Protein AF-A0A3D0LRW1-F1 (afdb_monomer_lite)

pLDDT: mean 78.24, std 10.63, range [49.78, 90.88]

Foldseek 3Di:
DKDKAAWWWKFFPPDPDTQIWIWGIWIFPDDDPPDDQDAFTKTFTDTDPR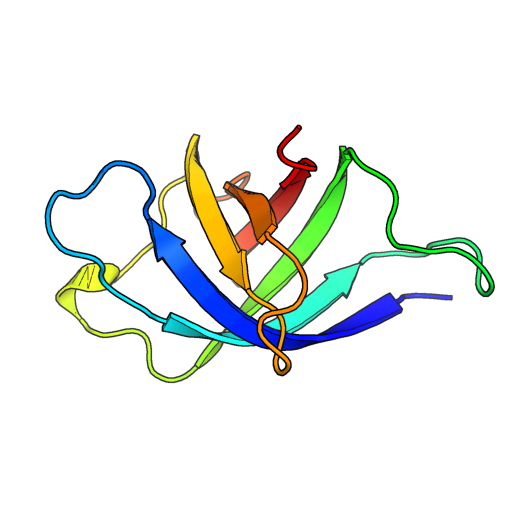PVVNVFDDQQTWIFTAGPVSPATWIWGFHDRDDRTMTGTHGDD

Sequence (93 aa):
MPKTVIGGTVYRVDQSVKQAATVEKIEFPMVAADQSVPVGAQGTLYLQDTPPVIGHYDKGDDLNYQDSNRHNDSTLHVDSNIGPTKYTVAKTA

Radius of gyration: 12.45 Å; chains: 1; bounding box: 36×24×32 Å

Secondary structure (DSSP, 8-state):
--EEEE--EEEESS-SS--EEEEEEEEESS--TTSPPPTT-EEEEEEES--GGG--PPTT-EEEEE-TTS--EEEEEE--SSSSEEEEEEE--

Structure (mmCIF, N/CA/C/O backbone):
data_AF-A0A3D0LRW1-F1
#
_entry.id   AF-A0A3D0LRW1-F1
#
loop_
_atom_site.group_PDB
_atom_site.id
_atom_site.type_symbol
_atom_site.label_atom_id
_atom_site.label_alt_id
_atom_site.label_comp_id
_atom_site.label_asym_id
_atom_site.label_entity_id
_atom_site.label_seq_id
_atom_site.pdbx_PDB_ins_code
_atom_site.Cartn_x
_atom_site.Cartn_y
_atom_site.Cartn_z
_atom_site.occupancy
_atom_site.B_iso_or_equiv
_atom_site.auth_seq_id
_atom_site.auth_comp_id
_atom_site.auth_asym_id
_atom_site.auth_atom_id
_atom_site.pdbx_PDB_model_num
ATOM 1 N N . MET A 1 1 ? 16.296 4.357 -11.192 1.00 69.06 1 MET A N 1
ATOM 2 C CA . MET A 1 1 ? 16.248 5.185 -9.959 1.00 69.06 1 MET A CA 1
ATOM 3 C C . MET A 1 1 ? 15.042 4.718 -9.148 1.00 69.06 1 MET A C 1
ATOM 5 O O . MET A 1 1 ? 14.122 4.199 -9.772 1.00 69.06 1 MET A O 1
ATOM 9 N N . PRO A 1 2 ? 15.018 4.796 -7.805 1.00 79.25 2 PRO A N 1
ATOM 10 C CA . PRO A 1 2 ? 13.776 4.542 -7.074 1.00 79.25 2 PRO A CA 1
ATOM 11 C C . PRO A 1 2 ? 12.705 5.537 -7.532 1.00 79.25 2 PRO A C 1
ATOM 13 O O . PRO A 1 2 ? 13.029 6.679 -7.869 1.00 79.25 2 PRO A O 1
ATOM 16 N N . LYS A 1 3 ? 11.448 5.098 -7.578 1.00 85.81 3 LYS A N 1
ATOM 17 C CA . LYS A 1 3 ? 10.321 5.965 -7.929 1.00 85.81 3 LYS A CA 1
ATOM 18 C C . LYS A 1 3 ? 9.429 6.130 -6.722 1.00 85.81 3 LYS A C 1
ATOM 20 O O . LYS A 1 3 ? 9.006 5.146 -6.123 1.00 85.81 3 LYS A O 1
ATOM 25 N N . THR A 1 4 ? 9.125 7.380 -6.416 1.00 88.19 4 THR A N 1
ATOM 26 C CA . THR A 1 4 ? 8.256 7.736 -5.304 1.00 88.19 4 THR A CA 1
ATOM 27 C C . THR A 1 4 ? 6.966 8.312 -5.858 1.00 88.19 4 THR A C 1
ATOM 29 O O . THR A 1 4 ? 6.990 9.243 -6.662 1.00 88.19 4 THR A O 1
ATOM 32 N N . VAL A 1 5 ? 5.843 7.743 -5.437 1.00 86.38 5 VAL A N 1
ATOM 33 C CA . VAL A 1 5 ? 4.509 8.316 -5.636 1.00 86.38 5 VAL A CA 1
ATOM 34 C C . VAL A 1 5 ? 4.135 9.019 -4.339 1.00 86.38 5 VAL A C 1
ATOM 36 O O . VAL A 1 5 ? 4.340 8.449 -3.275 1.00 86.38 5 VAL A O 1
ATOM 39 N N . ILE A 1 6 ? 3.644 10.254 -4.407 1.00 88.62 6 ILE A N 1
ATOM 40 C CA . ILE A 1 6 ? 3.311 11.068 -3.230 1.00 88.62 6 ILE A CA 1
ATOM 41 C C . ILE A 1 6 ? 1.824 11.398 -3.274 1.00 88.62 6 ILE A C 1
ATOM 43 O O . ILE A 1 6 ? 1.307 11.783 -4.326 1.00 88.62 6 ILE A O 1
ATOM 47 N N . GLY A 1 7 ? 1.162 11.294 -2.124 1.00 88.50 7 GLY A N 1
ATOM 48 C CA . GLY A 1 7 ? -0.252 11.615 -2.004 1.00 88.50 7 GLY A CA 1
ATOM 49 C C . GLY A 1 7 ? -1.193 10.522 -2.515 1.00 88.50 7 GLY A C 1
ATOM 50 O O . GLY A 1 7 ? -0.792 9.484 -3.055 1.00 88.50 7 GLY A O 1
ATOM 51 N N . GLY A 1 8 ? -2.484 10.804 -2.354 1.00 88.88 8 GLY A N 1
ATOM 52 C CA . GLY A 1 8 ? -3.580 9.916 -2.714 1.00 88.88 8 GLY A CA 1
ATOM 53 C C . GLY A 1 8 ? -4.334 9.394 -1.497 1.00 88.88 8 GLY A C 1
ATOM 54 O O . GLY A 1 8 ? -4.107 9.806 -0.355 1.00 88.88 8 GLY A O 1
ATOM 55 N N . THR A 1 9 ? -5.265 8.488 -1.747 1.00 88.38 9 THR A N 1
ATOM 56 C CA . THR A 1 9 ? -6.122 7.898 -0.721 1.00 88.38 9 THR A CA 1
ATOM 57 C C . THR A 1 9 ? -6.312 6.421 -1.012 1.00 88.38 9 THR A C 1
ATOM 59 O O . THR A 1 9 ? -6.523 6.041 -2.163 1.00 88.38 9 THR A O 1
ATOM 62 N N . VAL A 1 10 ? -6.236 5.595 0.027 1.00 87.50 10 VAL A N 1
ATOM 63 C CA . VAL A 1 10 ? -6.543 4.163 -0.053 1.00 87.50 10 VAL A CA 1
ATOM 64 C C . VAL A 1 10 ? -7.828 3.832 0.697 1.00 87.50 10 VAL A C 1
ATOM 66 O O . VAL A 1 10 ? -8.112 4.440 1.730 1.00 87.50 10 VAL A O 1
ATOM 69 N N . TYR A 1 11 ? -8.570 2.848 0.189 1.00 86.12 11 TYR A N 1
ATOM 70 C CA . TYR A 1 11 ? -9.787 2.308 0.799 1.00 86.12 11 TYR A CA 1
ATOM 71 C C . TYR A 1 11 ? -9.760 0.778 0.740 1.00 86.12 11 TYR A C 1
ATOM 73 O O . TYR A 1 11 ? -9.396 0.235 -0.304 1.00 86.12 11 TYR A O 1
ATOM 81 N N . ARG A 1 12 ? -10.188 0.070 1.796 1.00 82.25 12 ARG A N 1
ATOM 82 C CA . ARG A 1 12 ? -10.377 -1.393 1.705 1.00 82.25 12 ARG A CA 1
ATOM 83 C C . ARG A 1 12 ? -11.528 -1.727 0.764 1.00 82.25 12 ARG A C 1
ATOM 85 O O . ARG A 1 12 ? -12.574 -1.077 0.812 1.00 82.25 12 ARG A O 1
ATOM 92 N N . VAL A 1 13 ? -11.329 -2.733 -0.082 1.00 78.75 13 VAL A N 1
ATOM 93 C CA . VAL A 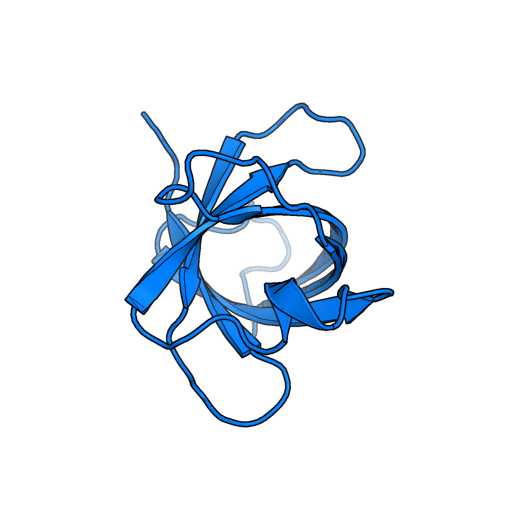1 13 ? -12.317 -3.156 -1.088 1.00 78.75 13 VAL A CA 1
ATOM 94 C C . VAL A 1 13 ? -13.465 -3.963 -0.472 1.00 78.75 13 VAL A C 1
ATOM 96 O O . VAL A 1 13 ? -14.594 -3.894 -0.953 1.00 78.75 13 VAL A O 1
ATOM 99 N N . ASP A 1 14 ? -13.199 -4.705 0.599 1.00 72.56 14 ASP A N 1
ATOM 100 C CA . ASP A 1 14 ? -14.098 -5.703 1.186 1.00 72.56 14 ASP A CA 1
ATOM 101 C C . ASP A 1 14 ? -15.080 -5.148 2.234 1.00 72.56 14 ASP A C 1
ATOM 103 O O . ASP A 1 14 ? -15.986 -5.858 2.675 1.00 72.56 14 ASP A O 1
ATOM 107 N N . GLN A 1 15 ? -14.949 -3.878 2.627 1.00 65.75 15 GLN A N 1
ATOM 108 C CA . GLN A 1 15 ? -15.789 -3.286 3.667 1.00 65.75 15 GLN A CA 1
ATOM 109 C C . GLN A 1 15 ? -16.989 -2.517 3.106 1.00 65.75 15 GLN A C 1
ATOM 111 O O . GLN A 1 15 ? -16.867 -1.635 2.257 1.00 65.75 15 GLN A O 1
ATOM 116 N N . SER A 1 16 ? -18.168 -2.776 3.683 1.00 63.84 16 SER A N 1
ATOM 117 C CA . SER A 1 16 ? -19.422 -2.061 3.393 1.00 63.84 16 SER A CA 1
ATOM 118 C C . SER A 1 16 ? -19.343 -0.556 3.684 1.00 63.84 16 SER A C 1
ATOM 120 O O . SER A 1 16 ? -20.116 0.230 3.139 1.00 63.84 16 SER A O 1
ATOM 122 N N . VAL A 1 17 ? -18.416 -0.148 4.556 1.00 65.44 17 VAL A N 1
ATOM 123 C CA . VAL A 1 17 ? -18.112 1.250 4.864 1.00 65.44 17 VAL A CA 1
ATOM 124 C C . VAL A 1 17 ? -16.77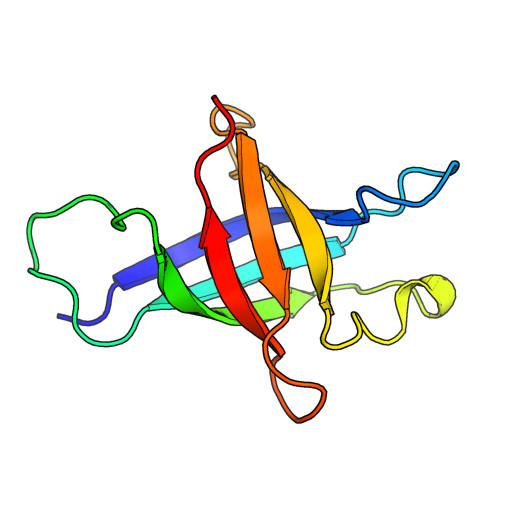7 1.593 4.214 1.00 65.44 17 VAL A C 1
ATOM 126 O O . VAL A 1 17 ? -15.755 1.007 4.558 1.00 65.44 17 VAL A O 1
ATOM 129 N N . LYS A 1 18 ? -16.775 2.572 3.302 1.00 66.69 18 LYS A N 1
ATOM 130 C CA . LYS A 1 18 ? -15.545 3.096 2.692 1.00 66.69 18 LYS A CA 1
ATOM 131 C C . LYS A 1 18 ? -14.740 3.855 3.744 1.00 66.69 18 LYS A C 1
ATOM 133 O O . LYS A 1 18 ? -14.983 5.036 3.980 1.00 66.69 18 LYS A O 1
ATOM 138 N N . GLN A 1 19 ? -13.806 3.172 4.388 1.00 71.94 19 GLN A N 1
ATOM 139 C CA . GLN A 1 19 ? -12.870 3.787 5.321 1.00 71.94 19 GLN A CA 1
ATOM 140 C C . GLN A 1 19 ? -11.603 4.179 4.555 1.00 71.94 19 GLN A C 1
ATOM 142 O O . GLN A 1 19 ? -11.037 3.355 3.839 1.00 71.94 19 GLN A O 1
ATOM 147 N N . ALA A 1 20 ? -11.209 5.447 4.659 1.00 79.12 20 ALA A N 1
ATOM 148 C CA . ALA A 1 20 ? -10.139 6.051 3.873 1.00 79.12 20 ALA A CA 1
ATOM 149 C C . ALA A 1 20 ? -8.890 6.295 4.731 1.00 79.12 20 ALA A C 1
ATOM 151 O O . ALA A 1 20 ? -9.023 6.748 5.868 1.00 79.12 20 ALA A O 1
ATOM 152 N N . ALA A 1 21 ? -7.695 6.074 4.179 1.00 84.00 21 ALA A N 1
ATOM 153 C CA . ALA A 1 21 ? -6.439 6.560 4.760 1.00 84.00 21 ALA A CA 1
ATOM 154 C C . ALA A 1 21 ? -5.659 7.410 3.751 1.00 84.00 21 ALA A C 1
ATOM 156 O O . ALA A 1 21 ? -5.653 7.114 2.550 1.00 84.00 21 ALA A O 1
ATOM 157 N N . THR A 1 22 ? -4.989 8.454 4.241 1.00 88.31 22 THR A N 1
ATOM 158 C CA . THR A 1 22 ? -4.160 9.333 3.411 1.00 88.31 22 THR A CA 1
ATOM 159 C C . THR A 1 22 ? -2.836 8.646 3.107 1.00 88.31 22 THR A C 1
ATOM 161 O O . THR A 1 22 ? -2.129 8.190 4.006 1.00 88.31 22 THR A O 1
ATOM 164 N N . VAL A 1 23 ? -2.482 8.580 1.826 1.00 88.00 23 VAL A N 1
ATOM 165 C CA . VAL A 1 23 ? -1.174 8.083 1.397 1.00 88.00 23 VAL A CA 1
ATOM 166 C C . VAL A 1 23 ? -0.167 9.218 1.499 1.00 88.00 23 VAL A C 1
ATOM 168 O O . VAL A 1 23 ? -0.283 10.207 0.781 1.00 88.00 23 VAL A O 1
ATOM 171 N N . GLU A 1 24 ? 0.842 9.073 2.356 1.00 89.56 24 GLU A N 1
ATOM 172 C CA . GLU A 1 24 ? 1.974 10.003 2.378 1.00 89.56 24 GLU A CA 1
ATOM 173 C C . GLU A 1 24 ? 2.841 9.774 1.141 1.00 89.56 24 GLU A C 1
ATOM 175 O O . GLU A 1 24 ? 3.046 10.677 0.327 1.00 89.56 24 GLU A O 1
ATOM 180 N N . LYS A 1 25 ? 3.317 8.535 0.977 1.00 89.62 25 LYS A N 1
ATOM 181 C CA . LYS A 1 25 ? 4.122 8.123 -0.171 1.00 89.62 25 LYS A CA 1
ATOM 182 C C . LYS A 1 25 ? 4.094 6.615 -0.397 1.00 89.62 25 LYS A C 1
ATOM 184 O O . LYS A 1 25 ? 3.926 5.840 0.541 1.00 89.62 25 LYS A O 1
ATOM 189 N N . ILE A 1 26 ? 4.355 6.206 -1.633 1.00 88.81 26 ILE A N 1
ATOM 190 C CA . ILE A 1 26 ? 4.705 4.836 -2.013 1.00 88.81 26 ILE A CA 1
ATOM 191 C C . ILE A 1 26 ? 6.101 4.866 -2.622 1.00 88.81 26 ILE A C 1
ATOM 193 O O . ILE A 1 26 ? 6.348 5.587 -3.590 1.00 88.81 26 ILE A O 1
ATOM 197 N N . GLU A 1 27 ? 7.011 4.079 -2.063 1.00 90.88 27 GLU A N 1
ATOM 198 C CA . GLU A 1 27 ? 8.379 3.935 -2.545 1.00 90.88 27 GLU A CA 1
ATOM 199 C C . GLU A 1 27 ? 8.528 2.627 -3.319 1.00 90.88 27 GLU A C 1
ATOM 201 O O . GLU A 1 27 ? 8.446 1.536 -2.754 1.00 90.88 27 GLU A O 1
ATOM 206 N N . PHE A 1 28 ? 8.775 2.739 -4.621 1.00 88.19 28 PHE A N 1
ATOM 207 C CA . PHE A 1 28 ? 9.107 1.609 -5.478 1.00 88.19 28 PHE A CA 1
ATOM 208 C C . PHE A 1 28 ? 10.635 1.487 -5.588 1.00 88.19 28 PHE A C 1
ATOM 210 O O . PHE A 1 28 ? 11.293 2.444 -6.030 1.00 88.19 28 PHE A O 1
ATOM 217 N N . PRO A 1 29 ? 11.229 0.335 -5.220 1.00 84.25 29 PRO A N 1
ATOM 218 C CA . PRO A 1 29 ? 12.645 0.083 -5.444 1.00 84.25 29 PRO A CA 1
ATOM 219 C C . PRO A 1 29 ? 12.950 0.122 -6.947 1.00 84.25 29 PRO A C 1
ATOM 221 O O . PRO A 1 29 ? 12.078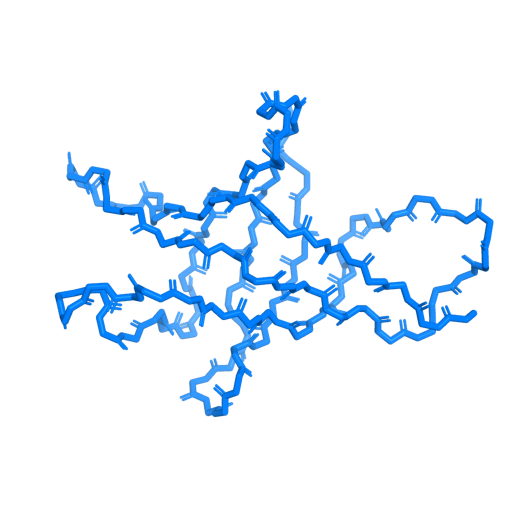 -0.179 -7.756 1.00 84.25 29 PRO A O 1
ATOM 224 N N . MET A 1 30 ? 14.181 0.536 -7.291 1.00 74.31 30 MET A N 1
ATOM 225 C CA . MET A 1 30 ? 14.718 0.740 -8.651 1.00 74.31 30 MET A CA 1
ATOM 226 C C . MET A 1 30 ? 13.789 0.297 -9.795 1.00 74.31 30 MET A C 1
ATOM 228 O O . MET A 1 30 ? 13.850 -0.833 -10.269 1.00 74.31 30 MET A O 1
ATOM 232 N N . VAL A 1 31 ? 12.991 1.236 -10.290 1.00 69.81 31 VAL A N 1
ATOM 233 C CA . VAL A 1 31 ? 12.339 1.127 -11.598 1.00 69.81 31 VAL A CA 1
ATOM 234 C C . VAL A 1 31 ? 13.208 1.836 -12.641 1.00 69.81 31 VAL A C 1
ATOM 236 O O . VAL A 1 31 ? 14.029 2.709 -12.310 1.00 69.81 31 VAL A O 1
ATOM 239 N N . ALA A 1 32 ? 13.086 1.429 -13.906 1.00 65.62 32 ALA A N 1
ATOM 240 C CA . ALA A 1 32 ? 13.704 2.156 -15.014 1.00 65.62 32 ALA A CA 1
ATOM 241 C C . ALA A 1 32 ? 13.287 3.638 -14.923 1.00 65.62 32 ALA A C 1
ATOM 243 O O . ALA A 1 32 ? 12.122 3.940 -14.655 1.00 65.62 32 ALA A O 1
ATOM 244 N N . ALA A 1 33 ? 14.261 4.553 -15.010 1.00 57.28 33 ALA A N 1
ATOM 245 C CA . ALA A 1 33 ? 14.131 5.958 -14.587 1.00 57.28 33 ALA A CA 1
ATOM 246 C C . ALA A 1 33 ? 13.087 6.769 -15.386 1.00 57.28 33 ALA A C 1
ATOM 248 O O . ALA A 1 33 ? 12.718 7.873 -15.002 1.00 57.28 33 ALA A O 1
ATOM 249 N N . ASP A 1 34 ? 12.611 6.191 -16.475 1.00 62.81 34 ASP A N 1
ATOM 250 C CA . ASP A 1 34 ? 11.794 6.745 -17.541 1.00 62.81 34 ASP A CA 1
ATOM 251 C C . ASP A 1 34 ? 10.442 6.023 -17.701 1.00 62.81 34 ASP A C 1
ATOM 253 O O . ASP A 1 34 ? 9.649 6.394 -18.564 1.00 62.81 34 ASP A O 1
ATOM 257 N N . GLN A 1 35 ? 10.129 5.025 -16.863 1.00 61.38 35 GLN A N 1
ATOM 258 C CA . GLN A 1 35 ? 8.897 4.242 -16.995 1.00 61.38 35 GLN A CA 1
ATOM 259 C C . GLN A 1 35 ? 7.826 4.552 -15.936 1.00 61.38 35 GLN A C 1
ATOM 261 O O . GLN A 1 35 ? 8.086 4.915 -14.781 1.00 61.38 35 GLN A O 1
ATOM 266 N N . SER A 1 36 ? 6.564 4.394 -16.345 1.00 72.19 36 SER A N 1
ATOM 267 C CA . SER A 1 36 ? 5.403 4.196 -15.466 1.00 72.19 36 SER A CA 1
ATOM 268 C C . SER A 1 36 ? 5.662 3.057 -14.470 1.00 72.19 36 SER A C 1
ATOM 270 O O . SER A 1 36 ? 6.443 2.158 -14.761 1.00 72.19 36 SER A O 1
ATOM 272 N N . VAL A 1 37 ? 5.019 3.078 -13.295 1.00 78.56 37 VAL A N 1
ATOM 273 C CA . VAL A 1 37 ? 5.090 1.931 -12.368 1.00 78.56 37 VAL A CA 1
ATOM 274 C C . VAL A 1 37 ? 4.424 0.734 -13.065 1.00 78.56 37 VAL A C 1
ATOM 276 O O . VAL A 1 37 ? 3.256 0.863 -13.438 1.00 78.56 37 VAL A O 1
ATOM 279 N N . PRO A 1 38 ? 5.133 -0.381 -13.319 1.00 79.44 38 PRO A N 1
ATOM 280 C CA . PRO A 1 38 ? 4.537 -1.516 -14.010 1.00 79.44 38 PRO A CA 1
ATOM 281 C C . PRO A 1 38 ? 3.531 -2.240 -13.108 1.00 79.44 38 PRO A C 1
ATOM 283 O O . PRO A 1 38 ? 3.654 -2.243 -11.883 1.00 79.44 38 PRO A O 1
ATOM 286 N N . VAL A 1 39 ? 2.550 -2.896 -13.727 1.00 81.75 39 VAL A N 1
ATOM 287 C CA . VAL A 1 39 ? 1.649 -3.816 -13.020 1.00 81.75 39 VAL A CA 1
ATOM 288 C C . VAL A 1 39 ? 2.473 -4.960 -12.423 1.00 81.75 39 VAL A C 1
ATOM 290 O O . VAL A 1 39 ? 3.365 -5.493 -13.078 1.00 81.75 39 VAL A O 1
ATOM 293 N N . GLY A 1 40 ? 2.188 -5.316 -11.175 1.00 83.50 40 GLY A N 1
ATOM 294 C CA . GLY A 1 40 ? 2.939 -6.288 -10.384 1.00 83.50 40 GLY A CA 1
ATOM 295 C C . GLY A 1 40 ? 4.155 -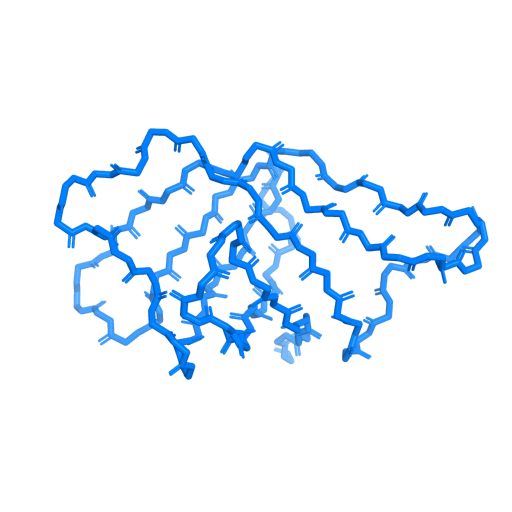5.705 -9.659 1.00 83.50 40 GLY A C 1
ATOM 296 O O . GLY A 1 40 ? 4.857 -6.446 -8.973 1.00 83.50 40 GLY A O 1
ATOM 297 N N . ALA A 1 41 ? 4.429 -4.400 -9.782 1.00 85.50 41 ALA A N 1
ATOM 298 C CA . ALA A 1 41 ? 5.506 -3.771 -9.025 1.00 85.50 41 ALA A CA 1
ATOM 299 C C . ALA A 1 41 ? 5.226 -3.831 -7.521 1.00 85.50 41 ALA A C 1
ATOM 301 O O . ALA A 1 41 ? 4.137 -3.475 -7.069 1.00 85.50 41 ALA A O 1
ATOM 302 N N . GLN A 1 42 ? 6.247 -4.218 -6.758 1.00 88.44 42 GLN A N 1
ATOM 303 C CA . GLN A 1 42 ? 6.224 -4.174 -5.302 1.00 88.44 42 GLN A CA 1
ATOM 304 C C . GLN A 1 42 ? 6.805 -2.855 -4.808 1.00 88.44 42 GLN A C 1
ATOM 306 O O . GLN A 1 42 ? 7.859 -2.435 -5.280 1.00 88.44 42 GLN A O 1
ATOM 311 N N . GLY A 1 43 ? 6.152 -2.228 -3.839 1.00 88.25 43 GLY A N 1
ATOM 312 C CA . GLY A 1 43 ? 6.614 -1.009 -3.186 1.00 88.25 43 GLY A CA 1
ATOM 313 C C . GLY A 1 43 ? 6.283 -0.999 -1.699 1.00 88.25 43 GLY A C 1
ATOM 314 O O . GLY A 1 43 ? 5.537 -1.845 -1.206 1.00 88.25 43 GLY A O 1
ATOM 315 N N . THR A 1 44 ? 6.845 -0.037 -0.980 1.00 89.12 44 THR A N 1
ATOM 316 C CA . THR A 1 44 ? 6.535 0.212 0.431 1.00 89.12 44 THR A CA 1
ATOM 317 C C . THR A 1 44 ? 5.648 1.446 0.523 1.00 89.12 44 THR A C 1
ATOM 319 O O . THR A 1 44 ? 6.041 2.523 0.079 1.00 89.12 44 THR A O 1
ATOM 322 N N . LEU A 1 45 ? 4.451 1.299 1.079 1.00 88.06 45 LEU A N 1
ATOM 323 C CA . LEU A 1 45 ? 3.488 2.379 1.277 1.00 88.06 45 LEU A CA 1
ATOM 324 C C . LEU A 1 45 ? 3.571 2.890 2.714 1.00 88.06 45 LEU A C 1
ATOM 326 O O . LEU A 1 45 ? 3.610 2.133 3.686 1.00 88.06 45 LEU A O 1
ATOM 330 N N . TYR A 1 46 ? 3.532 4.208 2.812 1.00 87.81 46 TYR A N 1
ATOM 331 C CA . TYR A 1 46 ? 3.533 4.973 4.042 1.00 87.81 46 TYR A CA 1
ATOM 332 C C . TYR A 1 46 ? 2.219 5.741 4.123 1.00 87.81 46 TYR A C 1
ATOM 334 O O . TYR A 1 46 ? 1.800 6.392 3.160 1.00 87.81 46 TYR A O 1
ATOM 342 N N . LEU A 1 47 ? 1.564 5.642 5.274 1.00 84.88 47 LEU A N 1
ATOM 343 C CA . LEU A 1 47 ? 0.242 6.203 5.507 1.00 84.88 47 LEU A CA 1
ATOM 344 C C . LEU A 1 47 ? 0.313 7.281 6.580 1.00 84.88 47 LEU A C 1
ATOM 346 O O . LEU A 1 47 ? 1.025 7.126 7.571 1.00 84.88 47 LEU A O 1
ATOM 350 N N . GLN A 1 48 ? -0.471 8.334 6.383 1.00 80.94 48 GLN A N 1
ATOM 351 C CA . GLN A 1 48 ? -0.735 9.371 7.372 1.00 80.94 48 GLN A CA 1
ATOM 352 C C . GLN A 1 48 ? -2.197 9.312 7.812 1.00 80.94 48 GLN A C 1
ATOM 354 O O . GLN A 1 48 ? -3.073 8.889 7.052 1.00 80.94 48 GLN A O 1
ATOM 359 N N . ASP A 1 49 ? -2.444 9.736 9.053 1.00 70.88 49 ASP A N 1
ATOM 360 C CA . ASP A 1 49 ? -3.783 9.893 9.630 1.00 70.88 49 ASP A CA 1
ATOM 361 C C . ASP A 1 49 ? -4.675 8.644 9.522 1.00 70.88 49 ASP A C 1
ATOM 363 O O . ASP A 1 49 ? -5.881 8.740 9.299 1.00 70.88 49 ASP A O 1
ATOM 367 N N . THR A 1 50 ? -4.099 7.448 9.683 1.00 68.69 50 THR A N 1
ATOM 368 C CA . THR A 1 50 ? -4.863 6.194 9.723 1.00 68.69 50 THR A CA 1
ATOM 369 C C . THR A 1 50 ? -5.800 6.183 10.936 1.00 68.69 50 THR A C 1
ATOM 371 O O . THR A 1 50 ? -5.311 6.181 12.071 1.00 68.69 50 THR A O 1
ATOM 374 N N . PRO A 1 51 ? -7.133 6.147 10.740 1.00 63.72 51 PRO A N 1
ATOM 375 C CA . PRO A 1 51 ? -8.087 6.056 11.836 1.00 63.72 51 PRO A CA 1
ATOM 376 C C . PRO A 1 51 ? -7.827 4.805 12.690 1.00 63.72 51 PRO A C 1
ATOM 378 O O . PRO A 1 51 ? -7.487 3.760 12.132 1.00 63.72 51 PRO A O 1
ATOM 381 N N . PRO A 1 52 ? -8.073 4.844 14.014 1.00 57.88 52 PRO A N 1
ATOM 382 C CA . PRO A 1 52 ? -7.812 3.714 14.915 1.00 57.88 52 PRO A CA 1
ATOM 383 C C . PRO A 1 52 ? -8.524 2.412 14.512 1.00 57.88 52 PRO A C 1
ATOM 385 O O . PRO A 1 52 ? -8.036 1.325 14.798 1.00 57.88 52 PRO A O 1
ATOM 388 N N . VAL A 1 53 ? -9.671 2.522 13.829 1.00 54.59 53 VAL A N 1
ATOM 389 C CA . VAL A 1 53 ? -10.468 1.387 13.327 1.00 54.59 53 VAL A CA 1
ATOM 390 C C . VAL A 1 53 ? -9.872 0.769 12.055 1.00 54.59 53 VAL A C 1
ATOM 392 O O . VAL A 1 53 ? -10.011 -0.431 11.848 1.00 54.59 53 VAL A O 1
ATOM 395 N N . ILE A 1 54 ? -9.136 1.543 11.244 1.00 58.56 54 ILE A N 1
ATOM 396 C CA . ILE A 1 54 ? -8.364 1.026 10.095 1.00 58.56 54 ILE A CA 1
ATOM 397 C C . ILE A 1 54 ? -7.051 0.370 10.569 1.00 58.56 54 ILE A C 1
ATOM 399 O O . ILE A 1 54 ? -6.324 -0.168 9.742 1.00 58.56 54 ILE A O 1
ATOM 403 N N . GLY A 1 55 ? -6.791 0.384 11.887 1.00 53.94 55 GLY A N 1
ATOM 404 C CA . GLY A 1 55 ? -5.540 0.172 12.623 1.00 53.94 55 GLY A CA 1
ATOM 405 C C . GLY A 1 55 ? -4.393 -0.581 11.954 1.00 53.94 55 GLY A C 1
ATOM 406 O O . GLY A 1 55 ? -3.264 -0.137 12.095 1.00 53.94 55 GLY A O 1
ATOM 407 N N . HIS A 1 56 ? -4.629 -1.649 11.199 1.00 65.31 56 HIS A N 1
ATOM 408 C CA . HIS A 1 56 ? -3.616 -2.276 10.355 1.00 65.31 56 HIS A CA 1
ATOM 409 C C . HIS A 1 56 ? -4.276 -2.830 9.094 1.00 65.31 56 HIS A C 1
ATOM 411 O O . HIS A 1 56 ? -5.240 -3.581 9.206 1.00 65.31 56 HIS A O 1
ATOM 417 N N . TYR A 1 57 ? -3.795 -2.455 7.905 1.00 77.44 57 TYR A N 1
ATOM 418 C CA . TYR A 1 57 ? -4.074 -3.250 6.710 1.00 77.44 57 TYR A CA 1
ATOM 419 C C . TYR A 1 57 ? -3.343 -4.578 6.864 1.00 77.44 57 TYR A C 1
ATOM 421 O O . TYR A 1 57 ? -2.129 -4.587 7.097 1.00 77.44 57 TYR A O 1
ATOM 429 N N . ASP A 1 58 ? -4.089 -5.670 6.788 1.00 79.81 58 ASP A N 1
ATOM 430 C CA . ASP A 1 58 ? -3.549 -7.005 6.980 1.00 79.81 58 ASP A CA 1
ATOM 431 C C . ASP A 1 58 ? -3.030 -7.543 5.649 1.00 79.81 58 ASP A C 1
ATOM 433 O O . ASP A 1 58 ? -3.526 -7.225 4.571 1.00 79.81 58 ASP A O 1
ATOM 437 N N . LYS A 1 59 ? -2.005 -8.385 5.712 1.00 84.94 59 LYS A N 1
ATOM 438 C CA . LYS A 1 59 ? -1.481 -9.132 4.576 1.00 84.94 59 LYS A CA 1
ATOM 439 C C . LYS A 1 59 ? -2.612 -9.926 3.947 1.00 84.94 59 LYS A C 1
ATOM 441 O O . LYS A 1 59 ? -3.211 -10.776 4.604 1.00 84.94 59 LYS A O 1
ATOM 446 N N . GLY A 1 60 ? -2.811 -9.703 2.656 1.00 85.62 60 GLY A N 1
ATOM 447 C CA . GLY A 1 60 ? -3.930 -10.250 1.906 1.00 85.62 60 GLY A CA 1
ATOM 448 C C . GLY A 1 60 ? -5.039 -9.239 1.623 1.00 85.62 60 GLY A C 1
ATOM 449 O O . GLY A 1 60 ? -5.846 -9.518 0.741 1.00 85.62 60 GLY A O 1
ATOM 450 N N . ASP A 1 61 ? -5.076 -8.088 2.303 1.00 85.94 61 ASP A N 1
ATOM 451 C CA . ASP A 1 61 ? -6.049 -7.039 1.994 1.00 85.94 61 ASP A CA 1
ATOM 452 C C . ASP A 1 61 ? -5.777 -6.453 0.604 1.00 85.94 61 ASP A C 1
ATOM 454 O O . ASP A 1 61 ? -4.633 -6.154 0.238 1.00 85.94 61 ASP A O 1
ATOM 458 N N . ASP A 1 62 ? -6.857 -6.212 -0.135 1.00 88.19 62 ASP A N 1
ATOM 459 C CA . ASP A 1 62 ? -6.844 -5.437 -1.369 1.00 88.19 62 ASP A CA 1
ATOM 460 C C . ASP A 1 62 ? -7.351 -4.019 -1.095 1.00 88.19 62 ASP A C 1
ATOM 462 O O . ASP A 1 62 ? -8.444 -3.808 -0.551 1.00 88.19 62 ASP A O 1
ATOM 466 N N . LEU A 1 63 ? -6.549 -3.029 -1.487 1.00 87.94 63 LEU A N 1
ATOM 467 C CA . LEU A 1 63 ? -6.859 -1.614 -1.318 1.00 87.94 63 LEU A CA 1
ATOM 468 C C . LEU A 1 63 ? -7.097 -0.948 -2.664 1.00 87.94 63 LEU A C 1
ATOM 470 O O . LEU A 1 63 ? -6.254 -1.024 -3.550 1.00 87.94 63 LEU A O 1
ATOM 474 N N . ASN A 1 64 ? -8.178 -0.192 -2.795 1.00 89.25 64 ASN A N 1
ATOM 475 C CA . ASN A 1 64 ? -8.325 0.737 -3.907 1.00 89.25 64 ASN A CA 1
ATOM 476 C C . ASN A 1 64 ? -7.517 1.995 -3.611 1.00 89.25 64 ASN A C 1
ATOM 478 O O . ASN A 1 64 ? -7.847 2.736 -2.686 1.00 89.25 64 ASN A O 1
ATOM 482 N N . TYR A 1 65 ? -6.473 2.229 -4.399 1.00 88.12 65 TYR A N 1
ATOM 483 C CA . TYR A 1 65 ? -5.678 3.446 -4.386 1.00 88.12 65 TYR A CA 1
ATOM 484 C C . TYR A 1 65 ? -6.181 4.423 -5.440 1.00 88.12 65 TYR A C 1
ATOM 486 O O . TYR A 1 65 ? -6.291 4.076 -6.617 1.00 88.12 65 TYR A O 1
ATOM 494 N N . GLN A 1 66 ? -6.409 5.656 -4.997 1.00 87.56 66 GLN A N 1
ATOM 495 C CA . GLN A 1 66 ? -6.673 6.806 -5.845 1.00 87.56 66 GLN A CA 1
ATOM 496 C C . GLN A 1 66 ? -5.544 7.812 -5.694 1.00 87.56 66 GLN A C 1
ATOM 498 O O . GLN A 1 66 ? -5.214 8.209 -4.575 1.00 87.56 66 GLN A O 1
ATOM 503 N N . ASP A 1 67 ? -4.957 8.236 -6.813 1.00 83.00 67 ASP A N 1
ATOM 504 C CA . ASP A 1 67 ? -3.941 9.287 -6.791 1.00 83.00 67 ASP A CA 1
ATOM 505 C C . ASP A 1 67 ? -4.529 10.641 -6.353 1.00 83.00 67 ASP A C 1
ATOM 507 O O . ASP A 1 67 ? -5.741 10.816 -6.201 1.00 83.00 67 ASP A O 1
ATOM 511 N N . SER A 1 68 ? -3.663 11.628 -6.126 1.00 78.12 68 SER A N 1
ATOM 512 C CA . SER A 1 68 ? -4.063 12.967 -5.674 1.00 78.12 68 SER A CA 1
ATOM 513 C C . SER A 1 68 ? -5.029 13.688 -6.624 1.00 78.12 68 SER A C 1
ATOM 515 O O . SER A 1 68 ? -5.755 14.577 -6.184 1.00 78.12 68 SER A O 1
ATOM 517 N N . ASN A 1 69 ? -5.083 13.283 -7.895 1.00 75.81 69 ASN A N 1
ATOM 518 C CA . ASN A 1 69 ? -6.005 13.823 -8.890 1.00 75.81 69 ASN A CA 1
ATOM 519 C C . ASN A 1 69 ? -7.264 12.957 -9.066 1.00 75.81 69 ASN A C 1
ATOM 521 O O . ASN A 1 69 ? -8.141 13.324 -9.842 1.00 75.81 69 ASN A O 1
ATOM 525 N N . ARG A 1 70 ? -7.386 11.832 -8.346 1.00 68.94 70 ARG A N 1
ATOM 526 C CA . ARG A 1 70 ? -8.455 10.826 -8.493 1.00 68.94 70 ARG A CA 1
ATOM 527 C C . ARG A 1 70 ? -8.585 10.288 -9.923 1.00 68.94 70 ARG A C 1
ATOM 529 O O . ARG A 1 70 ? -9.682 9.950 -10.359 1.00 68.94 70 ARG A O 1
ATOM 536 N N . HIS A 1 71 ? -7.484 10.249 -10.671 1.00 64.88 71 HIS A N 1
ATOM 537 C CA . HIS A 1 71 ? -7.478 9.866 -12.088 1.00 64.88 71 HIS A CA 1
ATOM 538 C C . HIS A 1 71 ? -7.093 8.403 -12.325 1.00 64.88 71 HIS A C 1
ATOM 540 O O . HIS A 1 71 ? -7.261 7.900 -13.434 1.00 64.88 71 HIS A O 1
ATOM 546 N N . ASN A 1 72 ? -6.572 7.726 -11.303 1.00 65.12 72 ASN A N 1
ATOM 547 C CA . ASN A 1 72 ? -6.167 6.329 -11.370 1.00 65.12 72 ASN A CA 1
ATOM 548 C C . ASN A 1 72 ? -6.919 5.523 -10.318 1.00 65.12 72 ASN A C 1
ATOM 550 O O . ASN A 1 72 ? -6.856 5.872 -9.143 1.00 65.12 72 ASN A O 1
ATOM 554 N N . ASP A 1 73 ? -7.541 4.427 -10.746 1.00 69.88 73 ASP A N 1
ATOM 555 C CA . ASP A 1 73 ? -7.926 3.333 -9.863 1.00 69.88 73 ASP A CA 1
ATOM 556 C C . ASP A 1 73 ? -6.881 2.228 -10.045 1.00 69.88 73 ASP A C 1
ATOM 558 O O . ASP A 1 73 ? -6.726 1.637 -11.115 1.00 69.88 73 ASP A O 1
ATOM 562 N N . SER A 1 74 ? -6.082 2.007 -9.010 1.00 83.75 74 SER A N 1
ATOM 563 C CA . SER A 1 74 ? -5.181 0.859 -8.925 1.00 83.75 74 SER A CA 1
ATOM 564 C C . SER A 1 74 ? -5.520 0.081 -7.669 1.00 83.75 74 SER A C 1
ATOM 566 O O . SER A 1 74 ? -5.849 0.673 -6.643 1.00 83.75 74 SER A O 1
ATOM 568 N N . THR A 1 75 ? -5.416 -1.237 -7.730 1.00 89.19 75 THR A N 1
ATOM 569 C CA . THR A 1 75 ? -5.554 -2.082 -6.549 1.00 89.19 75 THR A CA 1
ATOM 570 C C . THR A 1 75 ? -4.168 -2.336 -5.970 1.00 89.19 75 THR A C 1
ATOM 572 O O . THR A 1 75 ? -3.253 -2.716 -6.692 1.00 89.19 75 THR A O 1
ATOM 575 N N . LEU A 1 76 ? -3.979 -2.096 -4.678 1.00 88.81 76 LEU A N 1
ATOM 576 C CA . LEU A 1 76 ? -2.754 -2.411 -3.955 1.00 88.81 76 LEU A CA 1
ATOM 577 C C . LEU A 1 76 ? -3.012 -3.634 -3.081 1.00 88.81 76 LEU A C 1
ATOM 579 O O . LEU A 1 76 ? -3.850 -3.570 -2.188 1.00 88.81 76 LEU A O 1
ATOM 583 N N . HIS A 1 77 ? -2.280 -4.715 -3.313 1.00 89.75 77 HIS A N 1
ATOM 584 C CA . HIS A 1 77 ? -2.356 -5.920 -2.489 1.00 89.75 77 HIS A CA 1
ATOM 585 C C . HIS A 1 77 ? -1.342 -5.848 -1.350 1.00 89.75 77 HIS A C 1
ATOM 587 O O . HIS A 1 77 ? -0.163 -5.634 -1.631 1.00 89.75 77 HIS A O 1
ATOM 593 N N . VAL A 1 78 ? -1.754 -6.021 -0.092 1.00 86.88 78 VAL A N 1
ATOM 594 C CA . VAL A 1 78 ? -0.834 -6.005 1.059 1.00 86.88 78 VAL A CA 1
ATOM 595 C C . VAL A 1 78 ? -0.008 -7.291 1.127 1.00 86.88 78 VAL A C 1
ATOM 597 O O . VAL A 1 78 ? -0.541 -8.382 1.320 1.00 86.88 78 VAL A O 1
ATOM 600 N N . ASP A 1 79 ? 1.317 -7.159 1.126 1.00 85.62 79 ASP A N 1
ATOM 601 C CA . ASP A 1 79 ? 2.251 -8.289 1.184 1.00 85.62 79 ASP A CA 1
ATOM 602 C C . ASP A 1 79 ? 2.878 -8.525 2.575 1.00 85.62 79 ASP A C 1
ATOM 604 O O . ASP A 1 79 ? 3.495 -9.575 2.803 1.00 85.62 79 ASP A O 1
ATOM 608 N N . SER A 1 80 ? 2.760 -7.575 3.515 1.00 81.56 80 SER A N 1
ATOM 609 C CA . SER A 1 80 ? 3.429 -7.629 4.830 1.00 81.56 80 SER A CA 1
ATOM 610 C C . SER A 1 80 ? 2.579 -7.078 5.979 1.00 81.56 80 SER A C 1
ATOM 612 O O . SER A 1 80 ? 2.014 -6.000 5.857 1.00 81.56 80 SER A O 1
ATOM 614 N N . ASN A 1 81 ? 2.618 -7.769 7.127 1.00 73.12 81 ASN A N 1
ATOM 615 C CA . ASN A 1 81 ? 2.019 -7.347 8.407 1.00 73.12 81 ASN A CA 1
ATOM 616 C C . ASN A 1 81 ? 2.966 -6.517 9.296 1.00 73.12 81 ASN A C 1
ATOM 618 O O . ASN A 1 81 ? 2.606 -6.163 10.414 1.00 73.12 81 ASN A O 1
ATOM 622 N N . ILE A 1 82 ? 4.214 -6.286 8.869 1.00 65.25 82 ILE A N 1
ATOM 623 C CA . ILE A 1 82 ? 5.273 -5.705 9.711 1.00 65.25 82 ILE A CA 1
ATOM 624 C C . ILE A 1 82 ? 5.872 -4.471 9.030 1.00 65.25 82 ILE A C 1
ATOM 626 O O . ILE A 1 82 ? 6.257 -4.545 7.860 1.00 65.25 82 ILE A O 1
ATOM 630 N N . GLY A 1 83 ? 6.029 -3.385 9.799 1.00 65.62 83 GLY A N 1
ATOM 631 C CA . GLY A 1 83 ? 6.671 -2.138 9.367 1.00 65.62 83 GLY A CA 1
ATOM 632 C C . GLY A 1 83 ? 5.759 -1.245 8.515 1.00 65.62 83 GLY A C 1
ATOM 633 O O . GLY A 1 83 ? 4.549 -1.468 8.498 1.00 65.62 83 GLY A O 1
ATOM 634 N N . PRO A 1 84 ? 6.304 -0.225 7.816 1.00 75.25 84 PRO A N 1
ATOM 635 C CA . PRO A 1 84 ? 5.551 0.424 6.749 1.00 75.25 84 PRO A CA 1
ATOM 636 C C . PRO A 1 84 ? 5.101 -0.650 5.755 1.00 75.25 84 PRO A C 1
ATOM 638 O O . PRO A 1 84 ? 5.870 -1.541 5.383 1.00 75.25 84 PRO A O 1
ATOM 641 N N . THR A 1 85 ? 3.821 -0.622 5.409 1.00 82.06 85 THR A N 1
ATOM 642 C CA . THR A 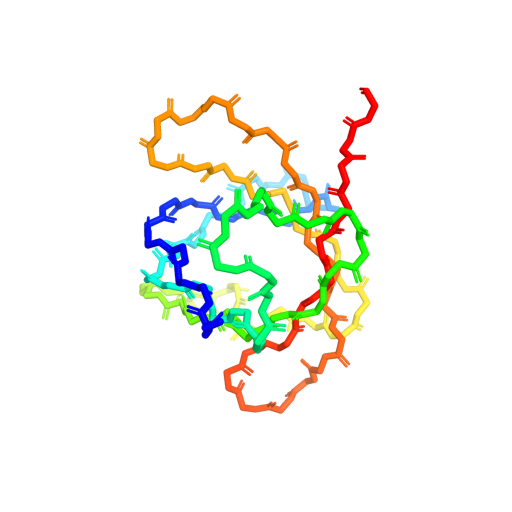1 85 ? 3.170 -1.767 4.789 1.00 82.06 85 THR A CA 1
ATOM 643 C C . THR A 1 85 ? 3.667 -1.942 3.346 1.00 82.06 85 THR A C 1
ATOM 645 O O . THR A 1 85 ? 3.734 -0.991 2.568 1.00 82.06 85 THR A O 1
ATOM 648 N N . LYS A 1 86 ? 4.069 -3.164 2.984 1.00 83.19 86 LYS A N 1
ATOM 649 C CA . LYS A 1 86 ? 4.521 -3.505 1.627 1.00 83.19 86 LYS A CA 1
ATOM 650 C C . LYS A 1 86 ? 3.319 -3.861 0.758 1.00 83.19 86 LYS A C 1
ATOM 652 O O . LYS A 1 86 ? 2.453 -4.590 1.235 1.00 83.19 86 LYS A O 1
ATOM 657 N N . TYR A 1 87 ? 3.304 -3.406 -0.493 1.00 86.50 87 TYR A N 1
ATOM 658 C CA . TYR A 1 87 ? 2.216 -3.666 -1.432 1.00 86.50 87 TYR A CA 1
ATOM 659 C C . TYR A 1 87 ? 2.684 -4.040 -2.828 1.00 86.50 87 TYR A C 1
ATOM 661 O O . TYR A 1 87 ? 3.735 -3.581 -3.277 1.00 86.50 87 TYR A O 1
ATOM 669 N N . THR A 1 88 ? 1.828 -4.762 -3.543 1.00 87.56 88 THR A N 1
ATOM 670 C CA . THR A 1 88 ? 1.919 -4.984 -4.986 1.00 87.56 88 THR A CA 1
ATOM 671 C C . THR A 1 88 ? 0.846 -4.179 -5.720 1.00 87.56 88 THR A C 1
ATOM 673 O O . THR A 1 88 ? -0.324 -4.233 -5.355 1.00 87.56 88 THR A O 1
ATOM 676 N N . VAL A 1 89 ? 1.221 -3.450 -6.775 1.00 84.00 89 VAL A N 1
ATOM 677 C CA . VAL A 1 89 ? 0.273 -2.695 -7.615 1.00 84.00 89 VAL A CA 1
ATOM 678 C C . VAL A 1 89 ? -0.347 -3.605 -8.671 1.00 84.00 89 VAL A C 1
ATOM 680 O O . VAL A 1 89 ? 0.352 -4.115 -9.542 1.00 84.00 89 VAL A O 1
ATOM 683 N N . ALA A 1 90 ? -1.664 -3.736 -8.667 1.00 82.25 90 ALA A N 1
ATOM 684 C CA . ALA A 1 90 ? -2.462 -4.303 -9.741 1.00 82.25 90 ALA A CA 1
ATOM 685 C C . ALA A 1 90 ? -3.262 -3.191 -10.438 1.00 82.25 90 ALA A C 1
ATOM 687 O O . ALA A 1 90 ? -3.791 -2.285 -9.796 1.00 82.25 90 ALA A O 1
ATOM 688 N N . LYS A 1 91 ? -3.354 -3.244 -11.769 1.00 69.50 91 LYS A N 1
ATOM 689 C CA . LYS A 1 91 ? -4.243 -2.355 -12.522 1.00 69.50 91 LYS A CA 1
ATOM 690 C C . LYS A 1 91 ? -5.614 -3.015 -12.623 1.00 69.50 91 LYS A C 1
ATOM 692 O O . LYS A 1 91 ? -5.701 -4.146 -13.097 1.00 69.50 91 LYS A O 1
ATOM 697 N N . THR A 1 92 ? -6.657 -2.314 -12.204 1.00 58.59 92 THR A N 1
ATOM 698 C CA . THR A 1 92 ? -8.043 -2.726 -12.433 1.00 58.59 92 THR A CA 1
ATOM 699 C C . THR A 1 92 ? -8.382 -2.534 -13.914 1.00 58.59 92 THR A C 1
ATOM 701 O O . THR A 1 92 ? -7.976 -1.541 -14.524 1.00 58.59 92 THR A O 1
ATOM 704 N N . ALA A 1 93 ? -9.012 -3.550 -14.512 1.00 49.78 93 ALA A N 1
ATOM 705 C CA . ALA A 1 93 ? -9.351 -3.593 -15.936 1.00 49.78 93 ALA A CA 1
ATOM 706 C C . ALA A 1 93 ? -10.388 -2.533 -16.327 1.00 49.78 93 ALA A C 1
ATOM 708 O O . ALA A 1 93 ? -11.284 -2.260 -15.497 1.00 49.78 93 ALA A O 1
#